Protein AF-A0A5E8EY42-F1 (afdb_monomer)

pLDDT: mean 87.38, std 13.11, range [50.69, 98.06]

Foldseek 3Di:
DQLEQLLLVVLVVDDNVVSVVRLCVFLVVLVVLLVVLCVVQPDPLLNLLLVLLSCSYNDSGHDPVSVVSLVVSLVSVCVVDPPVPDDPLLVVLSVLSVCVVVVCVVVSVVSDSSSNVSSVSSNVVSCVVSVNDPPPVVVVVVVVVVPDD

Sequence (149 aa):
MMPSVYGAFRNWDFDPDLALVMHLSVAAPVALVVIAAFFRVNGTRDREILLLIATFIITPYALAYDLGLLAGALGLMALKYPPRLEGKGRIIILTLAMLLPLAMILFGLLKILLATIVLFALFFVALHDAGFTPDFSRWRVNAKTDATP

Structure (mmCIF, N/CA/C/O backbone):
data_AF-A0A5E8EY42-F1
#
_entry.id   AF-A0A5E8EY42-F1
#
loop_
_atom_site.group_PDB
_atom_site.id
_atom_site.type_symbol
_atom_site.label_atom_id
_atom_site.label_alt_id
_atom_site.label_comp_id
_atom_site.label_asym_id
_atom_site.label_entity_id
_atom_site.label_seq_id
_atom_site.pdbx_PDB_ins_code
_atom_site.Cartn_x
_atom_site.Cartn_y
_atom_site.Cartn_z
_atom_site.occupancy
_atom_site.B_iso_or_equiv
_atom_site.auth_seq_id
_atom_site.auth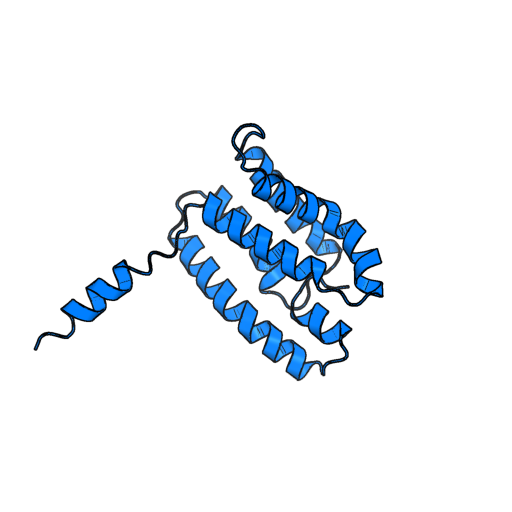_comp_id
_atom_site.auth_asym_id
_atom_site.auth_atom_id
_atom_site.pdbx_PDB_model_num
ATOM 1 N N . MET A 1 1 ? 6.266 7.580 -12.267 1.00 70.69 1 MET A N 1
ATOM 2 C CA . MET A 1 1 ? 6.616 6.230 -11.771 1.00 70.69 1 MET A CA 1
ATOM 3 C C . MET A 1 1 ? 5.418 5.604 -11.084 1.00 70.69 1 MET A C 1
ATOM 5 O O . MET A 1 1 ? 4.617 6.345 -10.533 1.00 70.69 1 MET A O 1
ATOM 9 N N . MET A 1 2 ? 5.292 4.278 -11.138 1.00 83.50 2 MET A N 1
ATOM 10 C CA . MET A 1 2 ? 4.226 3.529 -10.459 1.00 83.50 2 MET A CA 1
ATOM 11 C C . MET A 1 2 ? 4.664 3.229 -9.014 1.00 83.50 2 MET A C 1
ATOM 13 O O . MET A 1 2 ? 5.775 2.717 -8.840 1.00 83.50 2 MET A O 1
ATOM 17 N N . PRO A 1 3 ? 3.860 3.541 -7.979 1.00 84.44 3 PRO A N 1
ATOM 18 C CA . PRO A 1 3 ? 4.180 3.251 -6.586 1.00 84.44 3 PRO A CA 1
ATOM 19 C C . PRO A 1 3 ? 3.867 1.785 -6.255 1.00 84.44 3 PRO A C 1
ATOM 21 O O . PRO A 1 3 ? 3.032 1.491 -5.411 1.00 84.44 3 PRO A O 1
ATOM 24 N N . SER A 1 4 ? 4.518 0.857 -6.952 1.00 89.94 4 SER A N 1
ATOM 25 C CA . SER A 1 4 ? 4.332 -0.585 -6.784 1.00 89.94 4 SER A CA 1
ATOM 26 C C . SER A 1 4 ? 5.680 -1.305 -6.805 1.00 89.94 4 SER A C 1
ATOM 28 O O . SER A 1 4 ? 6.683 -0.780 -7.299 1.00 89.94 4 SER A O 1
ATOM 30 N N . VAL A 1 5 ? 5.717 -2.539 -6.290 1.00 92.06 5 VAL A N 1
ATOM 31 C CA . VAL A 1 5 ? 6.911 -3.400 -6.393 1.00 92.06 5 VAL A CA 1
ATOM 32 C C . VAL A 1 5 ? 7.277 -3.639 -7.858 1.00 92.06 5 VAL A C 1
ATOM 34 O O . VAL A 1 5 ? 8.442 -3.510 -8.218 1.00 92.06 5 VAL A O 1
ATOM 37 N N . TYR A 1 6 ? 6.287 -3.897 -8.717 1.00 93.75 6 TYR A N 1
ATOM 38 C CA . TYR A 1 6 ? 6.510 -4.035 -10.155 1.00 93.75 6 TYR A CA 1
ATOM 39 C C . TYR A 1 6 ? 7.179 -2.782 -10.733 1.00 93.75 6 TYR A C 1
ATOM 41 O O . TYR A 1 6 ? 8.241 -2.869 -11.349 1.00 93.75 6 TYR A O 1
ATOM 49 N N . GLY A 1 7 ? 6.609 -1.602 -10.459 1.00 89.62 7 GLY A N 1
ATOM 50 C CA . GLY A 1 7 ? 7.155 -0.323 -10.898 1.00 89.62 7 GLY A CA 1
ATOM 51 C C . GLY A 1 7 ? 8.605 -0.145 -10.463 1.00 89.62 7 GLY A C 1
ATOM 52 O O . GLY A 1 7 ? 9.448 0.225 -11.274 1.00 89.62 7 GLY A O 1
ATOM 53 N N . ALA A 1 8 ? 8.926 -0.465 -9.212 1.00 89.94 8 ALA A N 1
ATOM 54 C CA . ALA A 1 8 ? 10.287 -0.390 -8.706 1.00 89.94 8 ALA A CA 1
ATOM 55 C C . ALA A 1 8 ? 11.282 -1.275 -9.475 1.00 89.94 8 ALA A C 1
ATOM 57 O O . ALA A 1 8 ? 12.307 -0.765 -9.923 1.00 89.94 8 ALA A O 1
ATOM 58 N N . PHE A 1 9 ? 10.967 -2.556 -9.684 1.00 93.69 9 PHE A N 1
ATOM 59 C CA . PHE A 1 9 ? 11.833 -3.467 -10.444 1.00 93.69 9 PHE A CA 1
ATOM 60 C C . PHE A 1 9 ? 11.997 -3.015 -11.898 1.00 93.69 9 PHE A C 1
ATOM 62 O O . PHE A 1 9 ? 13.102 -3.060 -12.436 1.00 93.69 9 PHE A O 1
ATOM 69 N N . ARG A 1 10 ? 10.937 -2.484 -12.518 1.00 92.56 10 ARG A N 1
ATOM 70 C CA . ARG A 1 10 ? 11.020 -1.910 -13.868 1.00 92.56 10 ARG A CA 1
ATOM 71 C C . ARG A 1 10 ? 11.938 -0.689 -13.940 1.00 92.56 10 ARG A C 1
ATOM 73 O O . ARG A 1 10 ? 12.633 -0.536 -14.936 1.00 92.56 10 ARG A O 1
ATOM 80 N N . ASN A 1 11 ? 12.003 0.142 -12.897 1.00 89.25 11 ASN A N 1
ATOM 81 C CA . ASN A 1 11 ? 12.944 1.274 -12.857 1.00 89.25 11 ASN A CA 1
ATOM 82 C C . ASN A 1 11 ? 14.405 0.838 -12.702 1.00 89.25 11 ASN A C 1
ATOM 84 O O . ASN A 1 11 ? 15.309 1.597 -13.041 1.00 89.25 11 ASN A O 1
ATOM 88 N N . TRP A 1 12 ? 14.638 -0.371 -12.200 1.00 92.31 12 TRP A N 1
ATOM 89 C CA . TRP A 1 12 ? 15.950 -1.013 -12.155 1.00 92.31 12 TRP A CA 1
ATOM 90 C C . TRP A 1 12 ? 16.258 -1.848 -13.402 1.00 92.31 12 TRP A C 1
ATOM 92 O O . TRP A 1 12 ? 17.185 -2.648 -13.385 1.00 92.31 12 TRP A O 1
ATOM 102 N N . ASP A 1 13 ? 15.491 -1.656 -14.477 1.00 93.94 13 ASP A N 1
ATOM 103 C CA . ASP A 1 13 ? 15.709 -2.285 -15.781 1.00 93.94 13 ASP A CA 1
ATOM 104 C C . ASP A 1 13 ? 15.579 -3.822 -15.773 1.00 93.94 13 ASP A C 1
ATOM 106 O O . ASP A 1 13 ? 15.997 -4.488 -16.718 1.00 93.94 13 ASP A O 1
ATOM 110 N N . PHE A 1 14 ? 14.937 -4.401 -14.749 1.00 95.25 14 PHE A N 1
ATOM 111 C CA . PHE A 1 14 ? 14.582 -5.822 -14.753 1.00 95.25 14 PHE A CA 1
ATOM 112 C C . PHE A 1 14 ? 13.534 -6.120 -15.823 1.00 95.25 14 PHE A C 1
ATOM 114 O O . PHE A 1 14 ? 12.627 -5.317 -16.065 1.00 95.25 14 PHE A O 1
ATOM 121 N N . ASP A 1 15 ? 13.632 -7.310 -16.409 1.00 97.31 15 ASP A N 1
ATOM 122 C CA . ASP A 1 15 ? 12.668 -7.821 -17.379 1.00 97.31 15 ASP A CA 1
ATOM 123 C C . ASP A 1 15 ? 11.220 -7.793 -16.829 1.00 97.31 15 ASP A C 1
ATOM 125 O O . ASP A 1 15 ? 11.025 -8.023 -15.626 1.00 97.31 15 ASP A O 1
ATOM 129 N N . PRO A 1 16 ? 10.198 -7.487 -17.659 1.00 95.94 16 PRO A N 1
ATOM 130 C CA . PRO A 1 16 ? 8.805 -7.444 -17.221 1.00 95.94 16 PRO A CA 1
ATOM 131 C C . PRO A 1 16 ? 8.315 -8.719 -16.532 1.00 95.94 16 PRO A C 1
ATOM 133 O O . PRO A 1 16 ? 7.609 -8.610 -15.527 1.00 95.94 16 PRO A O 1
ATOM 136 N N . ASP A 1 17 ? 8.714 -9.901 -17.006 1.00 97.62 17 ASP A N 1
ATOM 137 C CA . ASP A 1 17 ? 8.260 -11.173 -16.443 1.00 97.62 17 ASP A CA 1
ATOM 138 C C . ASP A 1 17 ? 8.842 -11.369 -15.043 1.00 97.62 17 ASP A C 1
ATOM 140 O O . ASP A 1 17 ? 8.129 -11.691 -14.090 1.00 97.62 17 ASP A O 1
ATOM 144 N N . LEU A 1 18 ? 10.133 -11.074 -14.880 1.00 97.25 18 LEU A N 1
ATOM 145 C CA . LEU A 1 18 ? 10.795 -11.141 -13.582 1.00 97.25 18 LEU A CA 1
ATOM 146 C C . LEU A 1 18 ? 10.236 -10.097 -12.605 1.00 97.25 18 LEU A C 1
ATOM 148 O O . LEU A 1 18 ? 9.968 -10.417 -11.446 1.00 97.25 18 LEU A O 1
ATOM 152 N N . ALA A 1 19 ? 9.998 -8.864 -13.057 1.00 96.69 19 ALA A N 1
ATOM 153 C CA . ALA A 1 19 ? 9.375 -7.827 -12.237 1.00 96.69 19 ALA A CA 1
ATOM 154 C C . ALA A 1 19 ? 7.966 -8.236 -11.772 1.00 96.69 19 ALA A C 1
ATOM 156 O O . ALA A 1 19 ? 7.587 -7.960 -10.630 1.00 96.69 19 ALA A O 1
ATOM 157 N N . LEU A 1 20 ? 7.198 -8.915 -12.629 1.00 97.00 20 LEU A N 1
ATOM 158 C CA . LEU A 1 20 ? 5.870 -9.421 -12.297 1.00 97.00 20 LEU A CA 1
ATOM 159 C C . LEU A 1 20 ? 5.934 -10.562 -11.276 1.00 97.00 20 LEU A C 1
ATOM 161 O O . LEU A 1 20 ? 5.173 -10.543 -10.310 1.00 97.00 20 LEU A O 1
ATOM 165 N N . VAL A 1 21 ? 6.863 -11.510 -11.429 1.00 98.06 21 VAL A N 1
ATOM 166 C CA . VAL A 1 21 ? 7.093 -12.585 -10.446 1.00 98.06 21 VAL A CA 1
ATOM 167 C C . VAL A 1 21 ? 7.466 -12.002 -9.082 1.00 98.06 21 VAL A C 1
ATOM 169 O O . VAL A 1 21 ? 6.891 -12.386 -8.060 1.00 98.06 21 VAL A O 1
ATOM 172 N N . MET A 1 22 ? 8.373 -11.022 -9.056 1.00 97.06 22 MET A N 1
ATOM 173 C CA . MET A 1 22 ? 8.772 -10.348 -7.819 1.00 97.06 22 MET A CA 1
ATOM 174 C C . MET A 1 22 ? 7.599 -9.597 -7.188 1.00 97.06 22 MET A C 1
ATOM 176 O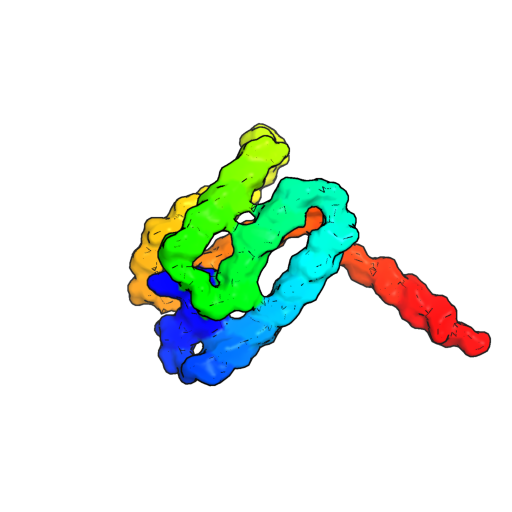 O . MET A 1 22 ? 7.395 -9.679 -5.978 1.00 97.06 22 MET A O 1
ATOM 180 N N . HIS A 1 23 ? 6.768 -8.936 -7.992 1.00 96.62 23 HIS A N 1
ATOM 181 C CA . HIS A 1 23 ? 5.549 -8.308 -7.500 1.00 96.62 23 HIS A CA 1
ATOM 182 C C . HIS A 1 23 ? 4.564 -9.331 -6.924 1.00 96.62 23 HIS A C 1
ATOM 184 O O . HIS A 1 23 ? 4.069 -9.127 -5.820 1.00 96.62 23 HIS A O 1
ATOM 190 N N . LEU A 1 24 ? 4.328 -10.452 -7.610 1.00 97.69 24 LEU A N 1
ATOM 191 C CA . LEU A 1 24 ? 3.410 -11.499 -7.160 1.00 97.69 24 LEU A CA 1
ATOM 192 C C . LEU A 1 24 ? 3.837 -12.100 -5.816 1.00 97.69 24 LEU A C 1
ATOM 194 O O . LEU A 1 24 ? 2.987 -12.325 -4.954 1.00 97.69 24 LEU A O 1
ATOM 198 N N . SER A 1 25 ? 5.144 -12.292 -5.605 1.00 97.25 25 SER A N 1
ATOM 199 C CA . SER A 1 25 ? 5.687 -12.797 -4.334 1.00 97.25 25 SER A CA 1
ATOM 200 C C . SER A 1 25 ? 5.368 -11.898 -3.134 1.00 97.25 25 SER A C 1
ATOM 202 O O . SER A 1 25 ? 5.310 -12.371 -2.002 1.00 97.25 25 SER A O 1
ATOM 204 N N . VAL A 1 26 ? 5.105 -10.614 -3.385 1.00 96.75 26 VAL A N 1
ATOM 205 C CA . VAL A 1 26 ? 4.715 -9.623 -2.381 1.00 96.75 26 VAL A CA 1
ATOM 206 C C . VAL A 1 26 ? 3.195 -9.439 -2.327 1.00 96.75 26 VAL A C 1
ATOM 208 O O . VAL A 1 26 ? 2.608 -9.405 -1.244 1.00 96.75 26 VAL A O 1
ATOM 211 N N . ALA A 1 27 ? 2.544 -9.353 -3.486 1.00 97.50 27 ALA A N 1
ATOM 212 C CA . ALA A 1 27 ? 1.111 -9.127 -3.609 1.00 97.50 27 ALA A CA 1
ATOM 213 C C . ALA A 1 27 ? 0.294 -10.274 -3.002 1.00 97.50 27 ALA A C 1
ATOM 215 O O . ALA A 1 27 ? -0.683 -10.012 -2.304 1.00 97.50 27 ALA A O 1
ATOM 216 N N . ALA A 1 28 ? 0.703 -11.533 -3.203 1.00 98.06 28 ALA A N 1
ATOM 217 C CA . ALA A 1 28 ? -0.034 -12.687 -2.691 1.00 98.06 28 ALA A CA 1
ATOM 218 C C . ALA A 1 28 ? -0.099 -12.722 -1.147 1.00 98.06 28 ALA A C 1
ATOM 220 O O . ALA A 1 28 ? -1.210 -12.784 -0.615 1.00 98.06 28 ALA A O 1
ATOM 221 N N . PRO A 1 29 ? 1.015 -12.601 -0.392 1.00 97.19 29 PRO A N 1
ATOM 222 C CA . PRO A 1 29 ? 0.955 -12.485 1.066 1.00 97.19 29 PRO A CA 1
ATOM 223 C C . PRO A 1 29 ? 0.106 -11.308 1.555 1.00 97.19 29 PRO A C 1
ATOM 225 O O . PRO A 1 29 ? -0.691 -11.468 2.478 1.00 97.19 29 PRO A O 1
ATOM 228 N N . VAL A 1 30 ? 0.239 -10.132 0.932 1.00 97.38 30 VAL A N 1
ATOM 229 C CA . VAL A 1 30 ? -0.522 -8.936 1.329 1.00 97.38 30 VAL A CA 1
ATOM 230 C C . VAL A 1 30 ? -2.015 -9.134 1.077 1.00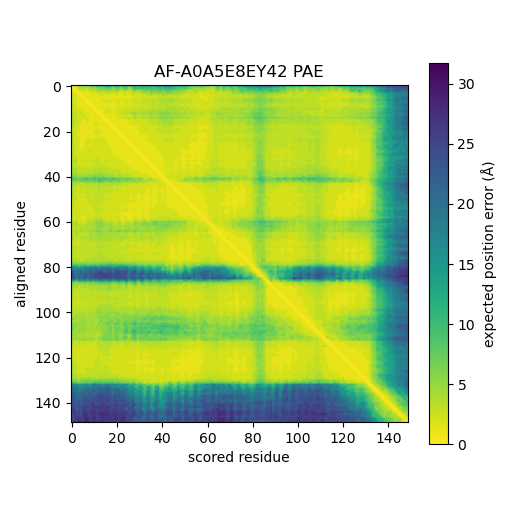 97.38 30 VAL A C 1
ATOM 232 O O . VAL A 1 30 ? -2.819 -8.836 1.957 1.00 97.38 30 VAL A O 1
ATOM 235 N N . ALA A 1 31 ? -2.394 -9.714 -0.063 1.00 97.94 31 ALA A N 1
ATOM 236 C CA . ALA A 1 31 ? -3.778 -10.066 -0.361 1.00 97.94 31 ALA A CA 1
ATOM 237 C C . ALA A 1 31 ? -4.348 -11.039 0.678 1.00 97.94 31 ALA A C 1
ATOM 239 O O . ALA A 1 31 ? -5.438 -10.804 1.194 1.00 97.94 31 ALA A O 1
ATOM 240 N N . LEU A 1 32 ? -3.601 -12.081 1.059 1.00 97.44 32 LEU A N 1
ATOM 241 C CA . LEU A 1 32 ? -4.026 -13.020 2.103 1.00 97.44 32 LEU A CA 1
ATOM 242 C C . LEU A 1 32 ? -4.238 -12.325 3.454 1.00 97.44 32 LEU A C 1
ATOM 244 O O . LEU A 1 32 ? -5.246 -12.573 4.119 1.00 97.44 32 LEU A O 1
ATOM 248 N N . VAL A 1 33 ? -3.327 -11.431 3.850 1.00 96.31 33 VAL A N 1
ATOM 249 C CA . VAL A 1 33 ? -3.452 -10.652 5.092 1.00 96.31 33 VAL A CA 1
ATOM 250 C C . VAL A 1 33 ? -4.684 -9.752 5.051 1.00 96.31 33 VAL A C 1
ATOM 252 O O . VAL A 1 33 ? -5.439 -9.718 6.018 1.00 96.31 33 VAL A O 1
ATOM 255 N N . VAL A 1 34 ? -4.925 -9.061 3.939 1.00 96.69 34 VAL A N 1
ATOM 256 C CA . VAL A 1 34 ? -6.070 -8.153 3.774 1.00 96.69 34 VAL A CA 1
ATOM 257 C C . VAL A 1 34 ? -7.383 -8.917 3.771 1.00 96.69 34 VAL A C 1
ATOM 259 O O . VAL A 1 34 ? -8.312 -8.501 4.452 1.00 96.69 34 VAL A O 1
ATOM 262 N N . ILE A 1 35 ? -7.456 -10.052 3.073 1.00 96.88 35 ILE A N 1
ATOM 263 C CA . ILE A 1 35 ? -8.629 -10.933 3.081 1.00 96.88 35 ILE A CA 1
ATOM 264 C C . ILE A 1 35 ? -8.906 -11.401 4.513 1.00 96.88 35 ILE A C 1
ATOM 266 O O . ILE A 1 35 ? -10.026 -11.269 5.004 1.00 96.88 35 ILE A O 1
ATOM 270 N N . ALA A 1 36 ? -7.885 -11.880 5.228 1.00 95.69 36 ALA A N 1
ATOM 271 C CA . ALA A 1 36 ? -8.035 -12.300 6.617 1.00 95.69 36 ALA A CA 1
ATOM 272 C C . ALA A 1 36 ? -8.474 -11.144 7.534 1.00 95.69 36 ALA A C 1
ATOM 274 O O . ALA A 1 36 ? -9.342 -11.333 8.387 1.00 95.69 36 ALA A O 1
ATOM 275 N N . ALA A 1 37 ? -7.901 -9.951 7.363 1.00 94.69 37 ALA A N 1
ATOM 276 C CA . ALA A 1 37 ? -8.259 -8.762 8.127 1.00 94.69 37 ALA A CA 1
ATOM 277 C C . ALA A 1 37 ? -9.685 -8.292 7.817 1.00 94.69 37 ALA A C 1
ATOM 279 O O . ALA A 1 37 ? -10.424 -7.962 8.740 1.00 94.69 37 ALA A O 1
ATOM 280 N N . PHE A 1 38 ? -10.116 -8.349 6.557 1.00 94.31 38 PHE A N 1
ATOM 281 C CA . PHE A 1 38 ? -11.454 -7.950 6.127 1.00 94.31 38 PHE A CA 1
ATOM 282 C C . PHE A 1 38 ? -12.554 -8.725 6.863 1.00 94.31 38 PHE A C 1
ATOM 284 O O . PHE A 1 38 ? -13.545 -8.136 7.289 1.00 94.31 38 PHE A O 1
ATOM 291 N N . PHE A 1 39 ? -12.353 -10.027 7.082 1.00 95.19 39 PHE A N 1
ATOM 292 C CA . PHE A 1 39 ? -13.311 -10.869 7.806 1.00 95.19 39 PHE A CA 1
ATOM 293 C C . PHE A 1 39 ? -13.163 -10.836 9.334 1.00 95.19 39 PHE A C 1
ATOM 295 O O . PHE A 1 39 ? -14.085 -11.247 10.034 1.00 95.19 39 PHE A O 1
ATOM 302 N N . ARG A 1 40 ? -12.027 -10.371 9.873 1.00 93.50 40 ARG A N 1
ATOM 303 C CA . ARG A 1 40 ? -11.744 -10.387 11.324 1.00 93.50 40 ARG A CA 1
ATOM 304 C C . ARG A 1 40 ? -11.903 -9.034 12.011 1.00 93.50 40 ARG A C 1
ATOM 306 O O . ARG A 1 40 ? -12.231 -8.987 13.191 1.00 93.50 40 ARG A O 1
ATOM 313 N N . VAL A 1 41 ? -11.646 -7.939 11.305 1.00 93.94 41 VAL A N 1
ATOM 314 C CA . VAL A 1 41 ? -11.749 -6.577 11.839 1.00 93.94 41 VAL A CA 1
ATOM 315 C C . VAL A 1 41 ? -13.220 -6.184 11.903 1.00 93.94 41 VAL A C 1
ATOM 317 O O . VAL A 1 41 ? -13.929 -6.337 10.915 1.00 93.94 41 VAL A O 1
ATOM 320 N N . ASN A 1 42 ? -13.702 -5.663 13.032 1.00 89.44 42 ASN A N 1
ATOM 321 C CA . ASN A 1 42 ? -15.124 -5.325 13.202 1.00 89.44 42 ASN A CA 1
ATOM 322 C C . ASN A 1 42 ? -15.518 -3.963 12.598 1.00 89.44 42 ASN A C 1
ATOM 324 O O . ASN A 1 42 ? -16.678 -3.763 12.249 1.00 89.44 42 ASN A O 1
ATOM 328 N N . GLY A 1 43 ? -14.577 -3.023 12.465 1.00 93.31 43 GLY A N 1
ATOM 329 C CA . GLY A 1 43 ? -14.862 -1.666 11.994 1.00 93.31 43 GLY A CA 1
ATOM 330 C C . GLY A 1 43 ? -14.943 -1.559 10.471 1.00 93.31 43 GLY A C 1
ATOM 331 O O . GLY A 1 43 ? -13.952 -1.804 9.787 1.00 93.31 43 GLY A O 1
ATOM 332 N N . THR A 1 44 ? -16.082 -1.107 9.932 1.00 95.25 44 THR A N 1
ATOM 333 C CA . THR A 1 44 ? -16.254 -0.857 8.485 1.00 95.25 44 THR A CA 1
ATOM 334 C C . THR A 1 44 ? -15.189 0.096 7.943 1.00 95.25 44 THR A C 1
ATOM 336 O O . THR A 1 44 ? -14.528 -0.221 6.960 1.00 95.25 44 THR A O 1
ATOM 339 N N . ARG A 1 45 ? -14.937 1.204 8.654 1.00 95.56 45 ARG A N 1
ATOM 340 C CA . ARG A 1 45 ? -13.906 2.187 8.287 1.00 95.56 45 ARG A CA 1
ATOM 341 C C . ARG A 1 45 ? -12.504 1.573 8.201 1.00 95.56 45 ARG A C 1
ATOM 343 O O . ARG A 1 45 ? -11.724 1.945 7.335 1.00 95.56 45 ARG A O 1
ATOM 350 N N . ASP A 1 46 ? -12.182 0.624 9.075 1.00 95.62 46 ASP A N 1
ATOM 351 C CA . ASP A 1 46 ? -10.865 -0.021 9.081 1.00 95.62 46 ASP A CA 1
ATOM 352 C C . ASP A 1 46 ? -10.693 -0.967 7.901 1.00 95.62 46 ASP A C 1
ATOM 354 O O . ASP A 1 46 ? -9.634 -0.996 7.277 1.00 95.62 46 ASP A O 1
ATOM 358 N N . ARG A 1 47 ? -11.758 -1.689 7.540 1.00 96.56 47 ARG A N 1
ATOM 359 C CA . ARG A 1 47 ? -11.787 -2.507 6.323 1.00 96.56 47 ARG A CA 1
ATOM 360 C C . ARG A 1 47 ? -11.604 -1.642 5.076 1.00 96.56 47 ARG A C 1
ATOM 362 O O . ARG A 1 47 ? -10.825 -2.011 4.204 1.00 96.56 47 ARG A O 1
ATOM 369 N N . GLU A 1 48 ? -12.275 -0.493 5.011 1.00 97.12 48 GLU A N 1
ATOM 370 C CA . GLU A 1 48 ? -12.143 0.470 3.908 1.00 97.12 48 GLU A CA 1
ATOM 371 C C . GLU A 1 48 ? -10.710 1.002 3.792 1.00 97.12 48 GLU A C 1
ATOM 373 O O . GLU A 1 48 ? -10.117 0.927 2.718 1.00 97.12 48 GLU A O 1
ATOM 378 N N . ILE A 1 49 ? -10.120 1.472 4.898 1.00 97.12 49 ILE A N 1
ATOM 379 C CA . ILE A 1 49 ? -8.729 1.949 4.938 1.00 97.12 49 ILE A CA 1
ATOM 380 C C . ILE A 1 49 ? -7.766 0.853 4.460 1.00 97.12 49 ILE A C 1
ATOM 382 O O . ILE A 1 49 ? -6.916 1.111 3.604 1.00 97.12 49 ILE A O 1
ATOM 386 N N . LEU A 1 50 ? -7.909 -0.371 4.980 1.00 97.12 50 LEU A N 1
ATOM 387 C CA . LEU A 1 50 ? -7.061 -1.504 4.607 1.00 97.12 50 LEU A CA 1
ATOM 388 C C . LEU A 1 50 ? -7.168 -1.835 3.119 1.00 97.12 50 LEU A C 1
ATOM 390 O O . LEU A 1 50 ? -6.138 -2.016 2.475 1.00 97.12 50 LEU A O 1
ATOM 394 N N . LEU A 1 51 ? -8.380 -1.881 2.561 1.00 97.12 51 LEU A N 1
ATOM 395 C CA . LEU A 1 51 ? -8.595 -2.152 1.138 1.00 97.12 51 LEU A CA 1
ATOM 396 C C . LEU A 1 51 ? -7.999 -1.058 0.247 1.00 97.12 51 LEU A C 1
ATOM 398 O O . LEU A 1 51 ? -7.307 -1.369 -0.727 1.00 97.12 51 LEU A O 1
ATOM 402 N N . LEU A 1 52 ? -8.225 0.214 0.590 1.00 97.00 52 LEU A N 1
ATOM 403 C CA . LEU A 1 52 ? -7.714 1.350 -0.178 1.00 97.00 52 LEU A CA 1
ATOM 404 C C . LEU A 1 52 ? -6.184 1.350 -0.225 1.00 97.00 52 LEU A C 1
ATOM 406 O O . LEU A 1 52 ? -5.608 1.487 -1.301 1.00 97.00 52 LEU A O 1
ATOM 410 N N . ILE A 1 53 ? -5.515 1.143 0.913 1.00 96.94 53 ILE A N 1
ATOM 411 C CA . ILE A 1 53 ? -4.046 1.104 0.971 1.00 96.94 53 ILE A CA 1
ATOM 412 C C . ILE A 1 53 ? -3.508 -0.147 0.270 1.00 96.94 53 ILE A C 1
ATOM 414 O O . ILE A 1 53 ? -2.582 -0.055 -0.538 1.00 96.94 53 ILE A O 1
ATOM 418 N N . ALA A 1 54 ? -4.091 -1.317 0.544 1.00 97.19 54 ALA A N 1
ATOM 419 C CA . ALA A 1 54 ? -3.621 -2.581 -0.012 1.00 97.19 54 ALA A CA 1
ATOM 420 C C . ALA A 1 54 ? -3.701 -2.634 -1.538 1.00 97.19 54 ALA A C 1
ATOM 422 O O . ALA A 1 54 ? -2.864 -3.284 -2.162 1.00 97.19 54 ALA A O 1
ATOM 423 N N . THR A 1 55 ? -4.652 -1.922 -2.145 1.00 96.00 55 THR A N 1
ATOM 424 C CA . THR A 1 55 ? -4.783 -1.831 -3.605 1.00 96.00 55 THR A CA 1
ATOM 425 C C . THR A 1 55 ? -3.477 -1.370 -4.262 1.00 96.00 55 THR A C 1
ATOM 427 O O . THR A 1 55 ? -3.062 -1.954 -5.261 1.00 96.00 55 THR A O 1
ATOM 430 N N . PHE A 1 56 ? -2.754 -0.418 -3.665 1.00 94.88 56 PHE A N 1
ATOM 431 C CA . PHE A 1 56 ? -1.466 0.056 -4.194 1.00 94.88 56 PHE A CA 1
ATOM 432 C C . PHE A 1 56 ? -0.330 -0.964 -4.073 1.00 94.88 56 PHE A C 1
ATOM 434 O O . PHE A 1 56 ? 0.651 -0.893 -4.810 1.00 94.88 56 PHE A O 1
ATOM 441 N N . ILE A 1 57 ? -0.441 -1.904 -3.135 1.00 96.50 57 ILE A N 1
ATOM 442 C CA . ILE A 1 57 ? 0.574 -2.935 -2.904 1.00 96.50 57 ILE A CA 1
ATOM 443 C C . ILE A 1 57 ? 0.298 -4.170 -3.767 1.00 96.50 57 ILE A C 1
ATOM 445 O O . ILE A 1 57 ? 1.235 -4.776 -4.282 1.00 96.50 57 ILE A O 1
ATOM 449 N N . ILE A 1 58 ? -0.977 -4.536 -3.921 1.00 97.38 58 ILE A N 1
ATOM 450 C CA . ILE A 1 58 ? -1.431 -5.746 -4.620 1.00 97.38 58 ILE A CA 1
ATOM 451 C C . ILE A 1 58 ? -1.480 -5.545 -6.135 1.00 97.38 58 ILE A C 1
ATOM 453 O O . ILE A 1 58 ? -1.300 -6.506 -6.878 1.00 97.38 58 ILE A O 1
ATOM 457 N N . THR A 1 59 ? -1.757 -4.328 -6.608 1.00 95.38 59 THR A N 1
ATOM 458 C CA . THR A 1 59 ? -1.835 -4.072 -8.048 1.00 95.38 59 THR A CA 1
ATOM 459 C C . THR A 1 59 ? -0.455 -3.723 -8.615 1.00 95.38 59 THR A C 1
ATOM 461 O O . THR A 1 59 ? 0.268 -2.894 -8.053 1.00 95.38 59 THR A O 1
ATOM 464 N N . PRO A 1 60 ? -0.061 -4.311 -9.760 1.00 92.88 60 PRO A N 1
ATOM 465 C CA . PRO A 1 60 ? 1.228 -3.997 -10.373 1.00 92.88 60 PRO A CA 1
ATOM 466 C C . PRO A 1 60 ? 1.247 -2.582 -10.964 1.00 92.88 60 PRO A C 1
ATOM 468 O O . PRO A 1 60 ? 2.309 -1.962 -11.047 1.00 92.88 60 PRO A O 1
ATOM 471 N N . TYR A 1 61 ? 0.073 -2.052 -11.317 1.00 87.75 61 TYR A N 1
ATOM 472 C CA . TYR A 1 61 ? -0.109 -0.785 -12.018 1.00 87.75 61 TYR A CA 1
ATOM 473 C C . TYR A 1 61 ? -0.921 0.205 -11.183 1.00 87.75 61 TYR A C 1
ATOM 475 O O . TYR A 1 61 ? -2.084 0.455 -11.475 1.00 87.75 61 TYR A O 1
ATOM 483 N N . ALA A 1 62 ? -0.293 0.793 -10.167 1.00 87.25 62 ALA A N 1
ATOM 484 C CA . ALA A 1 62 ? -0.826 1.995 -9.539 1.00 87.25 62 ALA A CA 1
ATOM 485 C C . ALA A 1 62 ? -0.364 3.231 -10.331 1.00 87.25 62 ALA A C 1
ATOM 487 O O . ALA A 1 62 ? 0.832 3.435 -10.572 1.00 87.25 62 ALA A O 1
ATOM 488 N N . LEU A 1 63 ? -1.311 4.046 -10.776 1.00 85.94 63 LEU A N 1
ATOM 489 C CA . LEU A 1 63 ? -1.092 5.229 -11.600 1.00 85.94 63 LEU A CA 1
ATOM 490 C C . LEU A 1 63 ? -1.436 6.512 -10.838 1.00 85.94 63 LEU A C 1
ATOM 492 O O . LEU A 1 63 ? -1.923 6.500 -9.711 1.00 85.94 63 LEU A O 1
ATOM 496 N N . ALA A 1 64 ? -1.134 7.660 -11.448 1.00 84.88 64 ALA A N 1
ATOM 497 C CA . ALA A 1 64 ? -1.321 8.959 -10.802 1.00 84.88 64 ALA A CA 1
ATOM 498 C C . ALA A 1 64 ? -2.789 9.239 -10.438 1.00 84.88 64 ALA A C 1
ATOM 500 O O . ALA A 1 64 ? -3.051 9.884 -9.427 1.00 84.88 64 ALA A O 1
ATOM 501 N N . TYR A 1 65 ? -3.742 8.734 -11.227 1.00 85.00 65 TYR A N 1
ATOM 502 C CA . TYR A 1 65 ? -5.168 8.889 -10.935 1.00 85.00 65 TYR A CA 1
ATOM 503 C C . TYR A 1 65 ? -5.623 8.045 -9.735 1.00 85.00 65 TYR A C 1
ATOM 505 O O . TYR A 1 65 ? -6.581 8.419 -9.063 1.00 85.00 65 TYR A O 1
ATOM 513 N N . ASP A 1 66 ? -4.912 6.960 -9.408 1.00 90.56 66 ASP A N 1
ATOM 514 C CA . ASP A 1 66 ? -5.236 6.135 -8.244 1.00 90.56 66 ASP A CA 1
ATOM 515 C C . ASP A 1 66 ? -4.913 6.862 -6.941 1.00 90.56 66 ASP A C 1
ATOM 517 O O . ASP A 1 66 ? -5.535 6.579 -5.924 1.00 90.56 66 ASP A O 1
ATOM 521 N N . LEU A 1 67 ? -4.016 7.859 -6.952 1.00 89.88 67 LEU A N 1
ATOM 522 C CA . LEU A 1 67 ? -3.614 8.624 -5.761 1.00 89.88 67 LEU A CA 1
ATOM 523 C C . LEU A 1 67 ? -4.791 9.292 -5.029 1.00 89.88 67 LEU A C 1
ATOM 525 O O . LEU A 1 67 ? -4.680 9.559 -3.832 1.00 89.88 67 LEU A O 1
ATOM 529 N N . GLY A 1 68 ? -5.931 9.503 -5.695 1.00 92.69 68 GLY A N 1
ATOM 530 C CA . GLY A 1 68 ? -7.172 9.916 -5.032 1.00 92.69 68 GLY A CA 1
ATOM 531 C C . GLY A 1 68 ? -7.657 8.909 -3.979 1.00 92.69 68 GLY A C 1
ATOM 532 O O . GLY A 1 68 ? -8.117 9.311 -2.912 1.00 9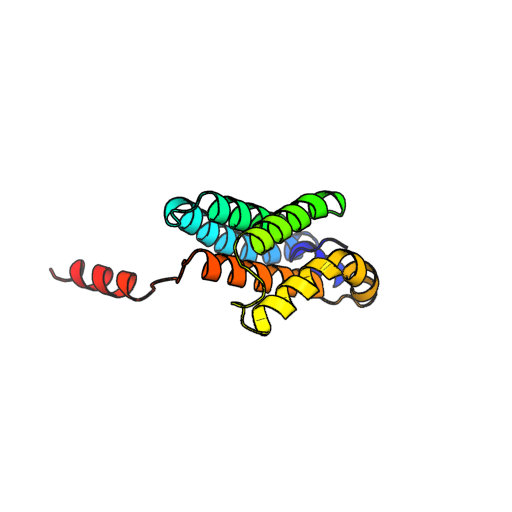2.69 68 GLY A O 1
ATOM 533 N N . LEU A 1 69 ? -7.477 7.606 -4.221 1.00 94.38 69 LEU A N 1
ATOM 534 C CA . LEU A 1 69 ? -7.773 6.537 -3.261 1.00 94.38 69 LEU A CA 1
ATOM 535 C C . LEU A 1 69 ? -6.850 6.609 -2.040 1.00 94.38 69 LEU A C 1
ATOM 537 O O . LEU A 1 69 ? -7.313 6.455 -0.910 1.00 94.38 69 LEU A O 1
ATOM 541 N N . LEU A 1 70 ? -5.561 6.901 -2.253 1.00 94.94 70 LEU A N 1
ATOM 542 C CA . LEU A 1 70 ? -4.600 7.093 -1.163 1.00 94.94 70 LEU A CA 1
ATOM 543 C C . LEU A 1 70 ? -4.966 8.321 -0.323 1.00 94.94 70 LEU A C 1
ATOM 545 O O . LEU A 1 70 ? -4.976 8.242 0.903 1.00 94.94 70 LEU A O 1
ATOM 549 N N . ALA A 1 71 ? -5.322 9.437 -0.965 1.00 95.19 71 ALA A N 1
ATOM 550 C CA . ALA A 1 71 ? -5.797 10.631 -0.271 1.00 95.19 71 ALA A CA 1
ATOM 551 C C . ALA A 1 71 ? -7.065 10.341 0.553 1.00 95.19 71 ALA A C 1
ATOM 553 O O . ALA A 1 71 ? -7.153 10.758 1.709 1.00 95.19 71 ALA A O 1
ATOM 554 N N . GLY A 1 72 ? -8.005 9.568 -0.001 1.00 96.06 72 GLY A N 1
ATOM 555 C CA . GLY A 1 72 ? -9.193 9.093 0.710 1.00 96.06 72 GLY A CA 1
ATOM 556 C C . GLY A 1 72 ? -8.845 8.263 1.948 1.00 96.06 72 GLY A C 1
ATOM 557 O O . GLY A 1 72 ? -9.341 8.549 3.037 1.00 96.06 72 GLY A O 1
ATOM 558 N N . ALA A 1 73 ? -7.934 7.293 1.817 1.00 96.44 73 ALA A N 1
ATOM 559 C CA . ALA A 1 73 ? -7.470 6.478 2.939 1.00 96.44 73 ALA A CA 1
ATOM 560 C C . ALA A 1 73 ? -6.828 7.330 4.046 1.00 96.44 73 ALA A C 1
ATOM 562 O O . ALA A 1 73 ? -7.174 7.183 5.217 1.00 96.44 73 ALA A O 1
ATOM 563 N N . LEU A 1 74 ? -5.946 8.266 3.682 1.00 95.69 74 LEU A N 1
ATOM 564 C CA . LEU A 1 74 ? -5.300 9.178 4.631 1.00 95.69 74 LEU A CA 1
ATOM 565 C C . LEU A 1 74 ? -6.319 10.081 5.341 1.00 95.69 74 LEU A C 1
ATOM 567 O O . LEU A 1 74 ? -6.218 10.282 6.551 1.00 95.69 74 LEU A O 1
ATOM 571 N N . GLY A 1 75 ? -7.331 10.574 4.622 1.00 94.88 75 GLY A N 1
ATOM 572 C CA . GLY A 1 75 ? -8.438 11.334 5.204 1.00 94.88 75 GLY A CA 1
ATOM 573 C C . GLY A 1 75 ? -9.236 10.516 6.223 1.00 94.88 75 GLY A C 1
ATOM 574 O O . GLY A 1 75 ? -9.480 10.980 7.337 1.00 94.88 75 GLY A O 1
ATOM 575 N N . LEU A 1 76 ? -9.580 9.267 5.891 1.00 95.19 76 LEU A N 1
ATOM 576 C CA . LEU A 1 76 ? -10.264 8.353 6.813 1.00 95.19 76 LEU A CA 1
ATOM 577 C C . LEU A 1 76 ? -9.422 8.050 8.062 1.00 95.19 76 LEU A C 1
ATOM 579 O O . LEU A 1 76 ? -9.961 8.029 9.173 1.00 95.19 76 LEU A O 1
ATOM 583 N N . MET A 1 77 ? -8.109 7.859 7.901 1.00 93.44 77 MET A N 1
ATOM 584 C CA . MET A 1 77 ? -7.179 7.646 9.014 1.00 93.44 77 MET A CA 1
ATOM 585 C C . MET A 1 77 ? -7.069 8.874 9.925 1.00 93.44 77 MET A C 1
ATOM 587 O O . MET A 1 77 ? -7.050 8.716 11.147 1.00 93.44 77 MET A O 1
ATOM 591 N N . ALA A 1 78 ? -7.031 10.083 9.356 1.00 90.19 78 ALA A N 1
ATOM 592 C CA . ALA A 1 78 ? -6.961 11.337 10.107 1.00 90.19 78 ALA A CA 1
ATOM 593 C C . ALA A 1 78 ? -8.257 11.635 10.881 1.00 90.19 78 ALA A C 1
ATOM 595 O O . ALA A 1 78 ? -8.214 12.155 11.991 1.00 90.19 78 ALA A O 1
ATOM 596 N N . LEU A 1 79 ? -9.420 11.270 10.332 1.00 89.44 79 LEU A N 1
ATOM 597 C CA . LEU A 1 79 ? -10.710 11.434 11.014 1.00 89.44 79 LEU A CA 1
ATOM 598 C C . LEU A 1 79 ? -10.937 10.417 12.140 1.00 89.44 79 LEU A C 1
ATOM 600 O O . LEU A 1 79 ? -11.794 10.633 12.997 1.00 89.44 79 LEU A O 1
ATOM 604 N N . LYS A 1 80 ? -10.232 9.281 12.124 1.00 85.31 80 LYS A N 1
ATOM 605 C CA . LYS A 1 80 ? -10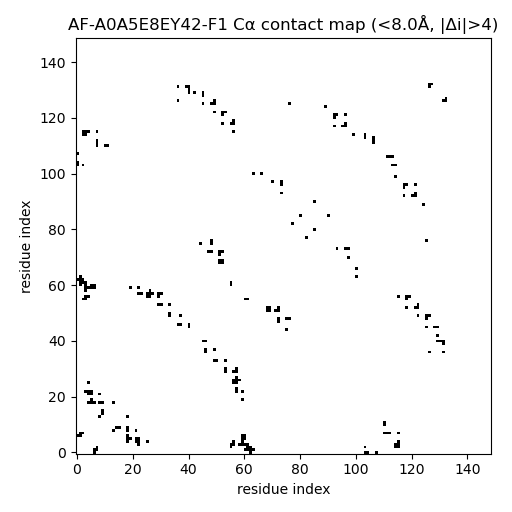.367 8.237 13.149 1.00 85.31 80 LYS A CA 1
ATOM 606 C C . LYS A 1 80 ? -9.556 8.551 14.412 1.00 85.31 80 LYS A C 1
ATOM 608 O O . LYS A 1 80 ? -10.025 8.239 15.504 1.00 85.31 80 LYS A O 1
ATOM 613 N N . TYR A 1 81 ? -8.384 9.171 14.280 1.00 75.25 81 TYR A N 1
ATOM 614 C CA . TYR A 1 81 ? -7.470 9.411 15.398 1.00 75.25 81 TYR A CA 1
ATOM 615 C C . TYR A 1 81 ? -7.148 10.900 15.541 1.00 75.25 81 TYR A C 1
ATOM 617 O O . TYR A 1 81 ? -6.614 11.502 14.613 1.00 75.25 81 TYR A O 1
ATOM 625 N N . PRO A 1 82 ? -7.453 11.528 16.690 1.00 66.75 82 PRO A N 1
ATOM 626 C CA . PRO A 1 82 ? -7.059 12.906 16.915 1.00 66.75 82 PRO A CA 1
ATOM 627 C C . PRO A 1 82 ? -5.531 13.003 17.110 1.00 66.75 82 PRO A C 1
ATOM 629 O O . PRO A 1 82 ? -4.939 12.158 17.788 1.00 66.75 82 PRO A O 1
ATOM 632 N N . PRO A 1 83 ? -4.891 14.089 16.635 1.00 60.97 83 PRO A N 1
ATOM 633 C CA . PRO A 1 83 ? -3.429 14.224 16.531 1.00 60.97 83 PRO A CA 1
ATOM 634 C C . PRO A 1 83 ? -2.659 14.155 17.861 1.00 60.97 83 PRO A C 1
ATOM 636 O O . PRO A 1 83 ? -1.435 14.060 17.867 1.00 60.97 83 PRO A O 1
ATOM 639 N N . ARG A 1 84 ? -3.349 14.213 19.006 1.00 58.50 84 ARG A N 1
ATOM 640 C CA . ARG A 1 84 ? -2.734 14.168 20.343 1.00 58.50 84 ARG A CA 1
ATOM 641 C C . ARG A 1 84 ? -2.446 12.755 20.857 1.00 58.50 84 ARG A C 1
ATOM 643 O O . ARG A 1 84 ? -1.695 12.628 21.817 1.00 58.50 84 ARG A O 1
ATOM 650 N N . LEU A 1 85 ? -3.037 11.718 20.260 1.00 58.28 85 LEU A N 1
ATOM 651 C CA . LEU A 1 85 ? -2.917 10.329 20.731 1.00 58.28 85 LEU A CA 1
ATOM 652 C C . LEU A 1 85 ? -1.875 9.505 19.960 1.00 58.28 85 LEU A C 1
ATOM 654 O O . LEU A 1 85 ? -1.722 8.312 20.210 1.00 58.28 85 LEU A O 1
ATOM 658 N N .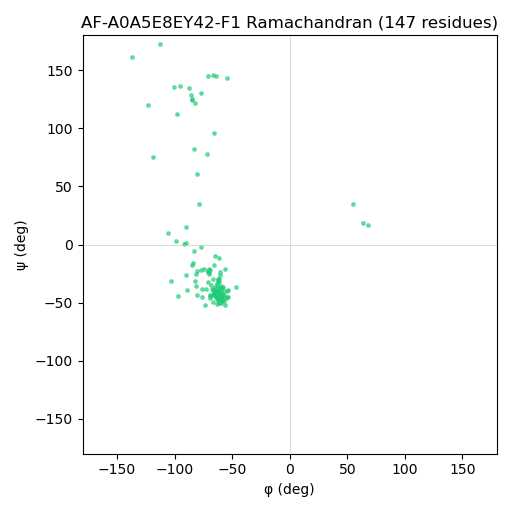 GLU A 1 86 ? -1.155 10.115 19.022 1.00 64.12 86 GLU A N 1
ATOM 659 C CA . GLU A 1 86 ? -0.335 9.380 18.065 1.00 64.12 86 GLU A CA 1
ATOM 660 C C . GLU A 1 86 ? 1.149 9.376 18.436 1.00 64.12 86 GLU A C 1
ATOM 662 O O . GLU A 1 86 ? 1.743 10.404 18.763 1.00 64.12 86 GLU A O 1
ATOM 667 N N . GLY A 1 87 ? 1.788 8.208 18.338 1.00 80.12 87 GLY A N 1
ATOM 668 C CA . GLY A 1 87 ? 3.242 8.112 18.431 1.00 80.12 87 GLY A CA 1
ATOM 669 C C . GLY A 1 87 ? 3.920 8.850 17.270 1.00 80.12 87 GLY A C 1
ATOM 670 O O . GLY A 1 87 ? 3.442 8.801 16.136 1.00 80.12 87 GLY A O 1
ATOM 671 N N . LYS A 1 88 ? 5.080 9.478 17.526 1.00 86.44 88 LYS A N 1
ATOM 672 C CA . LYS A 1 88 ? 5.868 10.232 16.522 1.00 86.44 88 LYS A CA 1
ATOM 673 C C . LYS A 1 88 ? 6.052 9.480 15.195 1.00 86.44 88 LYS A C 1
ATOM 675 O O . LYS A 1 88 ? 6.009 10.094 14.136 1.00 86.44 88 LYS A O 1
ATOM 680 N N . GLY A 1 89 ? 6.220 8.155 15.247 1.00 89.06 89 GLY A N 1
ATOM 681 C CA . GLY A 1 89 ? 6.372 7.316 14.054 1.00 89.06 89 GLY A CA 1
ATOM 682 C C . GLY A 1 89 ? 5.151 7.329 13.128 1.00 89.06 89 GLY A C 1
ATOM 683 O O . GLY A 1 89 ? 5.316 7.434 11.916 1.00 89.06 89 GLY A O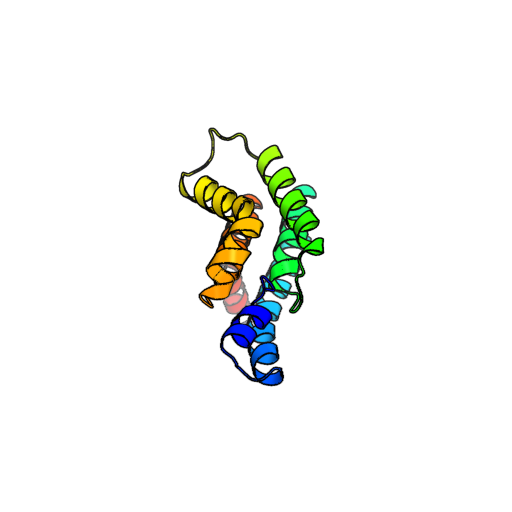 1
ATOM 684 N N . ARG A 1 90 ? 3.930 7.302 13.679 1.00 89.94 90 ARG A N 1
ATOM 685 C CA . ARG A 1 90 ? 2.688 7.335 12.891 1.00 89.94 90 ARG A CA 1
ATOM 686 C C . ARG A 1 90 ? 2.565 8.639 12.108 1.00 89.94 90 ARG A C 1
ATOM 688 O O . ARG A 1 90 ? 2.330 8.608 10.904 1.00 89.94 90 ARG A O 1
ATOM 695 N N . ILE A 1 91 ? 2.810 9.765 12.779 1.00 90.31 91 ILE A N 1
ATOM 696 C CA . ILE A 1 91 ? 2.771 11.100 12.169 1.00 90.31 91 ILE A CA 1
ATOM 697 C C . ILE A 1 91 ? 3.785 11.199 11.023 1.00 90.31 91 ILE A C 1
ATOM 699 O O . ILE A 1 91 ? 3.450 11.704 9.953 1.00 90.31 91 ILE A O 1
ATOM 703 N N . ILE A 1 92 ? 5.004 10.681 11.213 1.00 93.12 92 ILE A N 1
ATOM 704 C CA . ILE A 1 92 ? 6.035 10.668 10.165 1.00 93.12 92 ILE A CA 1
ATOM 705 C C . ILE A 1 92 ? 5.566 9.853 8.955 1.00 93.12 92 ILE A C 1
ATOM 707 O O . ILE A 1 92 ? 5.647 10.345 7.833 1.00 93.12 92 ILE A O 1
ATOM 711 N N . ILE A 1 93 ? 5.037 8.644 9.164 1.00 94.81 93 ILE A N 1
ATOM 712 C CA . ILE A 1 93 ? 4.561 7.775 8.075 1.00 94.81 93 ILE A CA 1
ATOM 713 C C . ILE A 1 93 ? 3.419 8.441 7.299 1.00 94.81 93 ILE A C 1
ATOM 715 O O . ILE A 1 93 ? 3.460 8.477 6.070 1.00 94.81 93 ILE A O 1
ATOM 719 N N . LEU A 1 94 ? 2.436 9.019 7.996 1.00 93.88 94 LEU A N 1
ATOM 720 C CA . LEU A 1 94 ? 1.338 9.745 7.354 1.00 93.88 94 LEU A CA 1
ATOM 721 C C . LEU A 1 94 ? 1.831 10.961 6.575 1.00 93.88 94 LEU A C 1
ATOM 723 O O . LEU A 1 94 ? 1.402 11.178 5.446 1.00 93.88 94 LEU A O 1
ATOM 727 N N . THR A 1 95 ? 2.766 11.724 7.142 1.00 93.69 95 THR A N 1
ATOM 728 C CA . THR A 1 95 ? 3.360 12.886 6.468 1.00 93.69 95 THR A CA 1
ATOM 729 C C . THR A 1 95 ? 4.094 12.457 5.197 1.00 93.69 95 THR A C 1
ATOM 731 O O . THR A 1 95 ? 3.906 13.058 4.143 1.00 93.69 95 THR A O 1
ATOM 734 N N . LEU A 1 96 ? 4.883 11.381 5.258 1.00 94.56 96 LEU A N 1
ATOM 735 C CA . LEU A 1 96 ? 5.561 10.827 4.084 1.00 94.56 96 LEU A CA 1
ATOM 736 C C . LEU A 1 96 ? 4.563 10.347 3.023 1.00 94.56 96 LEU A C 1
ATOM 738 O O . LEU A 1 96 ? 4.779 10.590 1.838 1.00 94.56 96 LEU A O 1
ATOM 742 N N . ALA A 1 97 ? 3.461 9.715 3.433 1.00 95.00 97 ALA A N 1
ATOM 743 C CA . ALA A 1 97 ? 2.404 9.284 2.522 1.00 95.00 97 ALA A CA 1
ATOM 744 C C . ALA A 1 97 ? 1.677 10.469 1.863 1.00 95.00 97 ALA A C 1
ATOM 746 O O . ALA A 1 97 ? 1.394 10.422 0.668 1.00 95.00 97 ALA A O 1
ATOM 747 N N . MET A 1 98 ? 1.435 11.560 2.597 1.00 94.75 98 MET A N 1
ATOM 748 C CA . MET A 1 98 ? 0.862 12.797 2.047 1.00 94.75 98 MET A CA 1
ATOM 749 C C . MET A 1 98 ? 1.797 13.471 1.039 1.00 94.75 98 MET A C 1
ATOM 751 O O . MET A 1 98 ? 1.341 14.011 0.034 1.00 94.75 98 MET A O 1
ATOM 755 N N . LEU A 1 99 ? 3.107 13.425 1.284 1.00 94.62 99 LEU A N 1
ATOM 756 C CA . LEU A 1 99 ? 4.118 14.007 0.399 1.00 94.62 99 LEU A CA 1
ATOM 757 C C . LEU A 1 99 ? 4.496 13.092 -0.773 1.00 94.62 99 LEU A C 1
ATOM 759 O O . LEU A 1 99 ? 5.247 13.516 -1.654 1.00 94.62 99 LEU A O 1
ATOM 763 N N . LEU A 1 100 ? 3.975 11.862 -0.817 1.00 91.75 100 LEU A N 1
ATOM 764 C CA . LEU A 1 100 ? 4.328 10.863 -1.823 1.00 91.75 100 LEU A CA 1
ATOM 765 C C . LEU A 1 100 ? 4.165 11.357 -3.271 1.00 91.75 100 LEU A C 1
ATOM 767 O O . LEU A 1 100 ? 5.104 11.163 -4.043 1.00 91.75 100 LEU A O 1
ATOM 771 N N . PRO A 1 101 ? 3.067 12.042 -3.662 1.00 88.50 101 PRO A N 1
ATOM 772 C CA . PRO A 1 101 ? 2.898 12.517 -5.037 1.00 88.50 101 PRO A CA 1
ATOM 773 C C . PRO A 1 101 ? 4.018 13.465 -5.491 1.00 88.50 101 PRO A C 1
ATOM 775 O O . PRO A 1 101 ? 4.469 13.388 -6.631 1.00 88.50 101 PRO A O 1
ATOM 778 N N . LEU A 1 102 ? 4.506 14.320 -4.585 1.00 89.62 102 LEU A N 1
ATOM 779 C CA . LEU A 1 102 ? 5.619 15.236 -4.850 1.00 89.62 102 LEU A CA 1
ATOM 780 C C . LEU A 1 102 ? 6.958 14.493 -4.833 1.00 89.62 102 LEU A C 1
ATOM 782 O O . LEU A 1 102 ? 7.789 14.660 -5.726 1.00 89.62 102 LEU A O 1
ATOM 786 N N . ALA A 1 103 ? 7.156 13.631 -3.834 1.00 87.50 103 ALA A N 1
ATOM 787 C CA . ALA A 1 103 ? 8.386 12.874 -3.660 1.00 87.50 103 ALA A CA 1
ATOM 788 C C . ALA A 1 103 ? 8.641 11.926 -4.844 1.00 87.50 103 ALA A C 1
ATOM 790 O O . ALA A 1 103 ? 9.765 11.823 -5.328 1.00 87.50 103 ALA A O 1
ATOM 791 N N . MET A 1 104 ? 7.609 11.273 -5.375 1.00 84.50 104 MET A N 1
ATOM 792 C CA . MET A 1 104 ? 7.744 10.325 -6.482 1.00 84.50 104 MET A CA 1
ATOM 793 C C . MET A 1 104 ? 8.315 10.934 -7.765 1.00 84.50 104 MET A C 1
ATOM 795 O O . MET A 1 104 ? 8.936 10.205 -8.539 1.00 84.50 104 MET A O 1
ATOM 799 N N . ILE A 1 105 ? 8.139 12.239 -7.991 1.00 82.69 105 ILE A N 1
ATOM 800 C CA . ILE A 1 105 ? 8.746 12.941 -9.130 1.00 82.69 105 ILE A CA 1
ATOM 801 C C . ILE A 1 105 ? 10.270 12.964 -8.965 1.00 82.69 105 ILE A C 1
ATOM 803 O O . ILE A 1 105 ? 10.998 12.564 -9.869 1.00 82.69 105 ILE A O 1
ATOM 807 N N . LEU A 1 106 ? 10.750 13.371 -7.787 1.00 84.00 106 LEU A N 1
ATOM 808 C CA . LEU A 1 106 ? 12.178 13.518 -7.494 1.00 84.00 106 LEU A CA 1
ATOM 809 C C . LEU A 1 106 ? 12.878 12.166 -7.315 1.00 84.00 106 LEU A C 1
ATOM 811 O O . LEU A 1 106 ? 13.877 11.880 -7.968 1.00 84.00 106 LEU A O 1
ATOM 815 N N . PHE A 1 107 ? 12.336 11.308 -6.451 1.00 83.06 107 PHE A N 1
ATOM 816 C CA . PHE A 1 107 ? 12.923 10.002 -6.139 1.00 83.06 107 PHE A CA 1
ATOM 817 C C . PHE A 1 107 ? 12.835 9.026 -7.307 1.00 83.06 107 PHE A C 1
ATOM 819 O O . PHE A 1 107 ? 13.624 8.082 -7.384 1.00 83.06 107 PHE A O 1
ATOM 826 N N . GLY A 1 108 ? 11.907 9.272 -8.231 1.00 78.88 108 GLY A N 1
ATOM 827 C CA . GLY A 1 108 ? 11.807 8.472 -9.428 1.00 78.88 108 GLY A CA 1
ATOM 828 C C . GLY A 1 108 ? 12.992 8.640 -10.374 1.00 78.88 108 GLY A C 1
ATOM 829 O O . GLY A 1 108 ?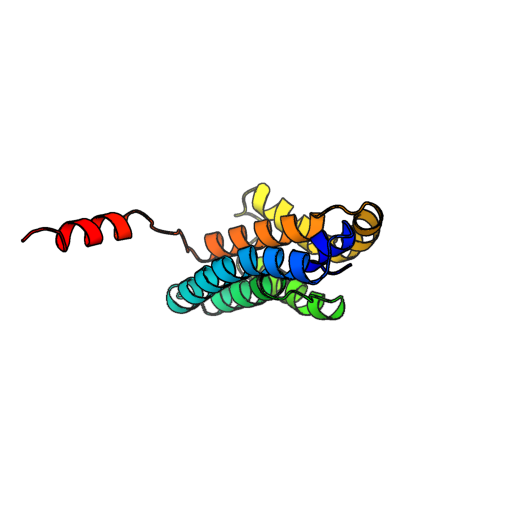 13.509 7.655 -10.893 1.00 78.88 108 GLY A O 1
ATOM 830 N N . LEU A 1 109 ? 13.505 9.866 -10.500 1.00 80.12 109 LEU A N 1
ATOM 831 C CA . LEU A 1 109 ? 14.730 10.142 -11.259 1.00 80.12 109 LEU A CA 1
ATOM 832 C C . LEU A 1 109 ? 15.945 9.410 -10.675 1.00 80.12 109 LEU A C 1
ATOM 834 O O . LEU A 1 109 ? 16.853 9.029 -11.407 1.00 80.12 109 LEU A O 1
ATOM 838 N N . LEU A 1 110 ? 15.939 9.179 -9.361 1.00 84.00 110 LEU A N 1
ATOM 839 C CA . LEU A 1 110 ? 17.008 8.498 -8.633 1.00 84.00 110 LEU A CA 1
ATOM 840 C C . LEU A 1 110 ? 16.816 6.975 -8.538 1.00 84.00 110 LEU A C 1
ATOM 842 O O . LEU A 1 110 ? 17.631 6.307 -7.908 1.00 84.00 110 LEU A O 1
ATOM 846 N N . LYS A 1 111 ? 15.752 6.412 -9.134 1.00 84.38 111 LYS A N 1
ATOM 847 C CA . LYS A 1 111 ? 15.413 4.976 -9.062 1.00 84.38 111 LYS A CA 1
ATOM 848 C C . LYS A 1 111 ? 15.287 4.444 -7.616 1.00 84.38 111 LYS A C 1
ATOM 850 O O . LYS A 1 111 ? 15.636 3.296 -7.336 1.00 84.38 111 LYS A O 1
ATOM 855 N N . ILE A 1 112 ? 14.786 5.265 -6.686 1.00 85.25 112 ILE A N 1
ATOM 856 C CA . ILE A 1 112 ? 14.630 4.912 -5.260 1.00 85.25 112 ILE A CA 1
ATOM 857 C C . ILE A 1 112 ? 13.206 4.398 -4.976 1.00 85.25 112 ILE A C 1
ATOM 859 O O . ILE A 1 112 ? 12.219 5.016 -5.377 1.00 85.25 112 ILE A O 1
ATOM 863 N N . LEU A 1 113 ? 13.079 3.311 -4.201 1.00 87.00 113 LEU A N 1
ATOM 864 C CA . LEU A 1 113 ? 11.801 2.671 -3.828 1.00 87.00 113 LEU A CA 1
ATOM 865 C C . LEU A 1 113 ? 11.030 3.376 -2.699 1.00 87.00 113 LEU A C 1
ATOM 867 O O . LEU A 1 113 ? 10.378 2.724 -1.880 1.00 87.00 113 LEU A O 1
ATOM 871 N N . LEU A 1 114 ? 11.084 4.705 -2.623 1.00 89.75 114 LEU A N 1
ATOM 872 C CA . LEU A 1 114 ? 10.481 5.425 -1.500 1.00 89.75 114 LEU A CA 1
ATOM 873 C C . LEU A 1 114 ? 8.972 5.156 -1.394 1.00 89.75 114 LEU A C 1
ATOM 875 O O . LEU A 1 114 ? 8.468 4.893 -0.307 1.00 89.75 114 LEU A O 1
ATOM 879 N N . ALA A 1 115 ? 8.266 5.156 -2.527 1.00 90.44 115 ALA A N 1
ATOM 880 C CA . ALA A 1 115 ? 6.826 4.923 -2.559 1.00 90.44 115 ALA A CA 1
ATOM 881 C C . ALA A 1 115 ? 6.430 3.558 -1.994 1.00 90.44 115 ALA A C 1
ATOM 883 O O . ALA A 1 115 ? 5.561 3.480 -1.130 1.00 90.44 115 ALA A O 1
ATOM 884 N N . THR A 1 116 ? 7.111 2.497 -2.423 1.00 90.94 116 THR A N 1
ATOM 885 C CA . THR A 1 116 ? 6.857 1.137 -1.944 1.00 90.94 116 THR A CA 1
ATOM 886 C C . THR A 1 116 ? 7.086 1.040 -0.436 1.00 90.94 116 THR A C 1
ATOM 888 O O . THR A 1 116 ? 6.229 0.531 0.280 1.00 90.94 116 THR A O 1
ATOM 891 N N . ILE A 1 117 ? 8.194 1.595 0.069 1.00 93.75 117 ILE A N 1
ATOM 892 C CA . ILE A 1 117 ? 8.520 1.586 1.505 1.00 93.75 117 ILE A CA 1
ATOM 893 C C . ILE A 1 117 ? 7.441 2.311 2.320 1.00 93.75 117 ILE A C 1
ATOM 895 O O . ILE A 1 117 ? 6.972 1.791 3.333 1.00 93.75 117 ILE A O 1
ATOM 899 N N . VAL A 1 118 ? 7.019 3.494 1.870 1.00 95.44 118 VAL A N 1
ATOM 900 C CA . VAL A 1 118 ? 6.001 4.300 2.555 1.00 95.44 118 VAL A CA 1
ATOM 901 C C . VAL A 1 118 ? 4.640 3.606 2.544 1.00 95.44 118 VAL A C 1
ATOM 903 O O . VAL A 1 118 ? 3.975 3.585 3.575 1.00 95.44 118 VAL A O 1
ATOM 906 N N . LEU A 1 119 ? 4.238 2.990 1.428 1.00 95.38 119 LEU A N 1
ATOM 907 C CA . LEU A 1 119 ? 2.983 2.238 1.341 1.00 95.38 119 LEU A CA 1
ATOM 908 C C . LEU A 1 119 ? 2.971 1.027 2.278 1.00 95.38 119 LEU A C 1
ATOM 910 O O . LEU A 1 119 ? 1.970 0.801 2.954 1.00 95.38 119 LEU A O 1
ATOM 914 N N . PHE A 1 120 ? 4.083 0.293 2.389 1.00 96.44 120 PHE A N 1
ATOM 915 C CA . PHE A 1 120 ? 4.206 -0.788 3.370 1.00 96.44 120 PHE A CA 1
ATOM 916 C C . PHE A 1 120 ? 4.102 -0.276 4.801 1.00 96.44 120 PHE A C 1
ATOM 918 O O . PHE A 1 120 ? 3.339 -0.824 5.593 1.00 96.44 120 PHE A O 1
ATOM 925 N N . ALA A 1 121 ? 4.830 0.791 5.134 1.00 96.25 121 ALA A N 1
ATOM 926 C CA . ALA A 1 121 ? 4.762 1.395 6.459 1.00 96.25 121 ALA A CA 1
ATOM 927 C C . ALA A 1 121 ? 3.331 1.847 6.795 1.00 96.25 121 ALA A C 1
ATOM 929 O O . ALA A 1 121 ? 2.832 1.569 7.884 1.00 96.25 121 ALA A O 1
ATOM 930 N N . LEU A 1 122 ? 2.648 2.480 5.839 1.00 96.44 122 LEU A N 1
ATOM 931 C CA . LEU A 1 122 ? 1.263 2.915 5.982 1.00 96.44 122 LEU A CA 1
ATOM 932 C C . LEU A 1 122 ? 0.303 1.730 6.160 1.00 96.44 122 LEU A C 1
ATOM 934 O O . LEU A 1 122 ? -0.587 1.782 7.006 1.00 96.44 122 LEU A O 1
ATOM 938 N N . PHE A 1 123 ? 0.513 0.643 5.419 1.00 97.00 123 PHE A N 1
ATOM 939 C CA . PHE A 1 123 ? -0.263 -0.587 5.552 1.00 97.00 123 PHE A CA 1
ATOM 940 C C . PHE A 1 123 ? -0.102 -1.228 6.937 1.00 97.00 123 PHE A C 1
ATOM 942 O O . PHE A 1 123 ? -1.093 -1.625 7.549 1.00 97.00 123 PHE A O 1
ATOM 949 N N . PHE A 1 124 ? 1.117 -1.265 7.484 1.00 95.69 124 PHE A N 1
ATOM 950 C CA . PHE A 1 124 ? 1.348 -1.746 8.849 1.00 95.69 124 PHE A CA 1
ATOM 951 C C . PHE A 1 124 ? 0.686 -0.860 9.906 1.00 95.69 124 PHE A C 1
ATOM 953 O O . PHE A 1 124 ? 0.105 -1.389 10.854 1.00 95.69 124 PHE A O 1
ATOM 960 N N . VAL A 1 125 ? 0.723 0.466 9.736 1.00 94.38 125 VAL A N 1
ATOM 961 C CA . VAL A 1 125 ? -0.022 1.392 10.604 1.00 94.38 125 VAL A CA 1
ATOM 962 C C . VAL A 1 125 ? -1.517 1.083 10.541 1.00 94.38 125 VAL A C 1
ATOM 964 O O . VAL A 1 125 ? -2.146 0.963 11.586 1.00 94.38 125 VAL A O 1
ATOM 967 N N . ALA A 1 126 ? -2.080 0.884 9.347 1.00 95.19 126 ALA A N 1
ATOM 968 C CA . ALA A 1 126 ? -3.495 0.557 9.186 1.00 95.19 126 ALA A CA 1
ATOM 969 C C . ALA A 1 126 ? -3.880 -0.781 9.843 1.00 95.19 126 ALA A C 1
ATOM 971 O O . ALA A 1 126 ? -4.914 -0.859 10.503 1.00 95.19 126 ALA A O 1
ATOM 972 N N . LEU A 1 127 ? -3.050 -1.823 9.717 1.00 94.94 127 LEU A N 1
ATOM 973 C CA . LEU A 1 127 ? -3.276 -3.110 10.391 1.00 94.94 127 LEU A CA 1
ATOM 974 C C . LEU A 1 127 ? -3.247 -2.970 11.915 1.00 94.94 127 LEU A C 1
ATOM 976 O O . LEU A 1 127 ? -4.120 -3.501 12.603 1.00 94.94 127 LEU A O 1
ATOM 980 N N . HIS A 1 128 ? -2.263 -2.237 12.433 1.00 92.25 128 HIS A N 1
ATOM 981 C C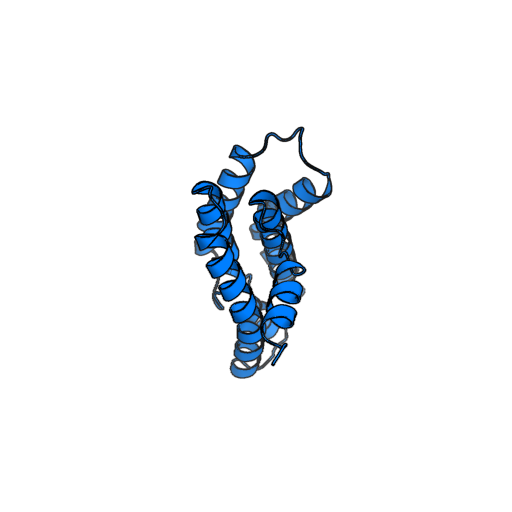A . HIS A 1 128 ? -2.141 -1.964 13.859 1.00 92.25 128 HIS A CA 1
ATOM 982 C C . HIS A 1 128 ? -3.349 -1.172 14.384 1.00 92.25 128 HIS A C 1
ATOM 984 O O . HIS A 1 128 ? -3.954 -1.557 15.383 1.00 92.25 128 HIS A O 1
ATOM 990 N N . ASP A 1 129 ? -3.746 -0.113 13.678 1.00 91.06 129 ASP A N 1
ATOM 991 C CA . ASP A 1 129 ? -4.905 0.728 13.998 1.00 91.06 129 ASP A CA 1
ATOM 992 C C . ASP A 1 129 ? -6.227 -0.067 13.955 1.00 91.06 129 ASP A C 1
ATOM 994 O O . ASP A 1 129 ? -7.158 0.214 14.714 1.00 91.06 129 ASP A O 1
ATOM 998 N N . ALA A 1 130 ? -6.310 -1.092 13.105 1.00 92.25 130 ALA A N 1
ATOM 999 C CA . ALA A 1 130 ? -7.439 -2.018 13.032 1.00 92.25 130 ALA A CA 1
ATOM 1000 C C . ALA A 1 130 ? -7.447 -3.079 14.154 1.00 92.25 130 ALA A C 1
ATOM 1002 O O . ALA A 1 130 ? -8.357 -3.909 14.207 1.00 92.25 130 ALA A O 1
ATOM 1003 N N . GLY A 1 131 ? -6.437 -3.093 15.033 1.00 90.44 131 GLY A N 1
ATOM 1004 C CA . GLY A 1 131 ? -6.266 -4.121 16.062 1.00 90.44 131 GLY A CA 1
ATOM 1005 C C . GLY A 1 131 ? -5.914 -5.496 15.488 1.00 90.44 131 GLY A C 1
ATOM 1006 O O . GLY A 1 131 ? -6.054 -6.508 16.174 1.00 90.44 131 GLY A O 1
ATOM 1007 N N . PHE A 1 132 ? -5.473 -5.554 14.229 1.00 87.00 132 PHE A N 1
ATOM 1008 C CA . PHE A 1 132 ? -5.061 -6.790 13.584 1.00 87.00 132 PHE A CA 1
ATOM 1009 C C . PHE A 1 132 ? -3.610 -7.096 13.955 1.00 87.00 132 PHE A C 1
ATOM 1011 O O . PHE A 1 132 ? -2.670 -6.814 13.213 1.00 87.00 132 PHE A O 1
ATOM 1018 N N . THR A 1 133 ? -3.416 -7.686 15.131 1.00 74.31 133 THR A N 1
ATOM 1019 C CA . THR A 1 133 ? -2.165 -8.363 15.461 1.00 74.31 133 THR A CA 1
ATOM 1020 C C . THR A 1 133 ? -2.229 -9.788 14.912 1.00 74.31 133 THR A C 1
ATOM 1022 O O . THR A 1 133 ? -3.180 -10.520 15.203 1.00 74.31 133 THR A O 1
ATOM 1025 N N . PRO A 1 134 ? -1.255 -10.225 14.096 1.00 61.28 134 PRO A N 1
ATOM 1026 C CA . PRO A 1 134 ? -1.175 -11.624 13.717 1.00 61.28 134 PRO A CA 1
ATOM 1027 C C . PRO A 1 134 ? -0.848 -12.438 14.976 1.00 61.28 134 PRO A C 1
ATOM 1029 O O . PRO A 1 134 ? 0.301 -12.535 15.401 1.00 61.28 134 PRO A O 1
ATOM 1032 N N . ASP A 1 135 ? -1.879 -12.990 15.615 1.00 59.72 135 ASP A N 1
ATOM 1033 C CA . ASP A 1 135 ? -1.744 -13.900 16.750 1.00 59.72 135 ASP A CA 1
ATOM 1034 C C . ASP A 1 135 ? -1.218 -15.252 16.245 1.00 59.72 135 ASP A C 1
ATOM 1036 O O . ASP A 1 135 ? -1.952 -16.225 16.062 1.00 59.72 135 ASP A O 1
ATOM 1040 N N . PHE A 1 136 ? 0.088 -15.304 15.979 1.00 56.81 136 PHE A N 1
ATOM 1041 C CA . PHE A 1 136 ? 0.795 -16.534 15.628 1.00 56.81 136 PHE A CA 1
ATOM 1042 C C . PHE A 1 136 ? 0.801 -17.552 16.785 1.00 56.81 136 PHE A C 1
ATOM 1044 O O . PHE A 1 136 ? 1.198 -18.701 16.577 1.00 56.81 136 PHE A O 1
ATOM 1051 N N . SER A 1 137 ? 0.370 -17.175 17.999 1.00 54.75 137 SER A N 1
ATOM 1052 C CA . SER A 1 137 ? 0.351 -18.088 19.145 1.00 54.75 137 SER A CA 1
ATOM 1053 C C . SER A 1 137 ? -0.813 -19.080 19.078 1.00 54.75 137 SER A C 1
ATOM 1055 O O . SER A 1 137 ? -0.607 -20.266 19.340 1.00 54.75 137 SER A O 1
ATOM 1057 N N . ARG A 1 138 ? -1.999 -18.656 18.613 1.00 53.00 138 ARG A N 1
ATOM 1058 C CA . ARG A 1 138 ? -3.172 -19.543 18.471 1.00 53.00 138 ARG A CA 1
ATOM 1059 C C . ARG A 1 138 ? -2.959 -20.675 17.470 1.00 53.00 138 ARG A C 1
ATOM 1061 O O . ARG A 1 138 ? -3.449 -21.779 17.687 1.00 53.00 138 ARG A O 1
ATOM 1068 N N . TRP A 1 139 ? -2.189 -20.437 16.409 1.00 53.34 139 TRP A N 1
ATOM 1069 C CA . TRP A 1 139 ? -1.899 -21.470 15.407 1.00 53.34 139 TRP A CA 1
ATOM 1070 C C . TRP A 1 139 ? -1.051 -22.617 15.983 1.00 53.34 139 TRP A C 1
ATOM 1072 O O . TRP A 1 139 ? -1.207 -23.771 15.594 1.00 53.34 139 TRP A O 1
ATOM 1082 N N . ARG A 1 140 ? -0.209 -22.323 16.984 1.00 54.28 140 ARG A N 1
ATOM 1083 C CA . ARG A 1 140 ? 0.654 -23.313 17.642 1.00 54.28 140 ARG A CA 1
ATOM 1084 C C . ARG A 1 140 ? -0.096 -24.210 18.638 1.00 54.28 140 ARG A C 1
ATOM 1086 O O . ARG A 1 140 ? 0.391 -25.294 18.945 1.00 54.28 140 ARG A O 1
ATOM 1093 N N . VAL A 1 141 ? -1.253 -23.771 19.143 1.00 56.59 141 VAL A N 1
ATOM 1094 C CA . VAL A 1 141 ? -2.064 -24.546 20.100 1.00 56.59 141 VAL A CA 1
ATOM 1095 C C . VAL A 1 141 ? -2.900 -25.603 19.376 1.00 56.59 141 VAL A C 1
ATOM 1097 O O . VAL A 1 141 ? -2.881 -26.759 19.789 1.00 56.59 141 VAL A O 1
ATOM 1100 N N . ASN A 1 142 ? -3.526 -25.258 18.246 1.00 50.69 142 ASN A N 1
ATOM 1101 C CA . ASN A 1 142 ? -4.365 -26.206 17.500 1.00 50.69 142 ASN A CA 1
ATOM 1102 C C . ASN A 1 142 ? -3.556 -27.305 16.789 1.00 50.69 142 ASN A C 1
ATOM 1104 O O . ASN A 1 142 ? -3.992 -28.448 16.734 1.00 50.69 142 ASN A O 1
ATOM 1108 N N . ALA A 1 143 ? -2.336 -27.009 16.329 1.00 56.72 143 ALA A N 1
ATOM 1109 C CA . ALA A 1 143 ? -1.461 -28.032 15.745 1.00 56.72 143 ALA A CA 1
ATOM 1110 C C . ALA A 1 143 ? -1.007 -29.104 16.760 1.00 56.72 143 ALA A C 1
ATOM 1112 O O . ALA A 1 143 ? -0.535 -30.166 16.365 1.00 56.72 143 ALA A O 1
ATOM 1113 N N . LYS A 1 144 ? -1.125 -28.831 18.068 1.00 54.78 144 LYS A N 1
ATOM 1114 C CA . LYS A 1 144 ? -0.768 -29.779 19.132 1.00 54.78 144 LYS A CA 1
ATOM 1115 C C . LYS A 1 144 ? -1.930 -30.681 19.552 1.00 54.78 144 LYS A C 1
ATOM 1117 O O . LYS A 1 144 ? -1.665 -31.771 20.042 1.00 54.78 144 LYS A O 1
ATOM 1122 N N . THR A 1 145 ? -3.177 -30.247 19.375 1.00 56.75 145 THR A N 1
ATOM 1123 C CA . THR A 1 145 ? -4.371 -31.037 19.724 1.00 56.75 145 THR A CA 1
ATOM 1124 C C . THR A 1 145 ? -4.743 -32.072 18.666 1.00 56.75 145 THR A C 1
ATOM 1126 O O . THR A 1 145 ? -5.340 -33.081 19.014 1.00 56.75 145 THR A O 1
ATOM 1129 N N . ASP A 1 146 ? -4.320 -31.882 17.413 1.00 55.44 146 ASP A N 1
ATOM 1130 C CA . ASP A 1 146 ? -4.595 -32.832 16.320 1.00 55.44 146 ASP A CA 1
ATOM 1131 C C . ASP A 1 146 ? -3.487 -33.893 16.147 1.00 55.44 146 ASP A C 1
ATOM 1133 O O . ASP A 1 146 ? -3.563 -34.748 15.268 1.00 55.44 146 ASP A O 1
ATOM 1137 N N . ALA A 1 147 ? -2.439 -33.843 16.979 1.00 59.09 147 ALA A N 1
ATOM 1138 C CA . ALA A 1 147 ? -1.279 -34.738 16.921 1.00 59.09 147 ALA A CA 1
ATOM 1139 C C . ALA A 1 147 ? -1.255 -35.803 18.037 1.00 59.09 147 ALA A C 1
ATOM 1141 O O . ALA A 1 147 ? -0.242 -36.482 18.212 1.00 59.09 147 ALA A O 1
ATOM 1142 N N . THR A 1 148 ? -2.336 -35.950 18.806 1.00 56.31 148 THR A N 1
ATOM 1143 C CA . THR A 1 148 ? -2.486 -37.037 19.784 1.00 56.31 148 THR A CA 1
ATOM 1144 C C . THR A 1 148 ? -3.329 -38.168 19.182 1.00 56.31 148 THR A C 1
ATOM 1146 O O . THR A 1 148 ? -4.507 -37.923 18.920 1.00 56.31 148 THR A O 1
ATOM 1149 N N . PRO A 1 149 ? -2.743 -39.355 18.924 1.00 63.16 149 PRO A N 1
ATOM 1150 C CA . PRO A 1 149 ? -3.476 -40.547 18.494 1.00 63.16 149 PRO A CA 1
ATOM 1151 C C . PRO A 1 149 ? -4.375 -41.124 19.594 1.00 63.16 149 PRO A C 1
ATOM 1153 O O . PRO A 1 149 ? -4.074 -40.900 20.791 1.00 63.16 149 PRO A O 1
#

Secondary structure (DSSP, 8-state):
--SSHHHHHHHTT--HHHHHHHHHHHHHHHHHHHHHHHHH---HHHHHHHHHHHHHHH-S---GGGHHHHHHHHHHHHHHS-TTS--HHHHHHHHHHHHHHHHHHHHHHTT--HHHHHHHHHHHHHHHHTT----HHHHHHHHHHTT--

Mean predicted aligned error: 6.57 Å

Radius of gyration: 17.25 Å; Cα contacts (8 Å, |Δi|>4): 143; chains: 1; bounding box: 33×56×38 Å

Solvent-accessible surface area (backbone atoms only — not comparable to full-atom values): 8320 Å² total; per-residue (Å²): 123,36,50,10,58,22,31,45,34,48,63,69,71,44,55,70,67,60,18,47,53,58,26,47,71,51,16,53,59,50,48,54,53,49,55,53,43,54,79,68,44,87,52,67,69,47,41,51,36,47,52,43,50,45,48,36,56,54,34,60,78,32,52,82,79,52,50,58,44,50,53,50,30,53,50,55,54,55,75,72,47,66,85,87,80,60,57,74,67,57,56,51,46,52,50,51,53,72,42,35,78,66,46,44,63,60,38,47,79,68,62,50,60,59,54,42,54,42,51,51,52,45,46,53,50,46,35,54,75,48,67,56,67,86,66,68,64,63,61,61,55,57,65,58,68,77,69,66,132